Protein AF-A0A968PX57-F1 (afdb_monomer)

Nearest PDB structures (foldseek):
  5nik-assembly1_D  TM=8.936E-01  e=7.586E-02  Escherichia coli K-12
  5c22-assembly3_C  TM=9.297E-01  e=3.252E-01  Escherichia coli
  5c22-assembly4_D  TM=9.646E-01  e=3.931E-01  Escherichia coli
  5c21-assembly1_A  TM=9.207E-01  e=3.931E-01  Escherichia coli
  4tko-assembly1_B  TM=6.824E-01  e=3.690E-01  Aquifex aeolicus VF5

pLDDT: mean 71.74, std 16.45, range [36.91, 89.38]

Radius of gyration: 26.77 Å; Cα contacts (8 Å, |Δi|>4): 62; chains: 1; bounding box: 92×20×54 Å

Solvent-accessible surface area (backbone atoms only — not comparable to full-atom values): 6454 Å² total; per-residue (Å²): 135,86,82,88,78,80,83,72,79,80,91,79,76,81,73,72,85,66,73,40,52,37,76,69,49,42,52,54,46,52,53,50,48,51,51,41,51,54,50,50,52,53,48,52,54,51,46,55,54,46,52,54,44,45,50,50,35,48,51,41,41,56,35,31,77,71,64,75,44,60,65,66,59,37,52,52,42,47,49,50,41,53,50,53,50,51,53,50,52,51,52,50,50,52,42,52,49,52,52,50,53,47,55,49,56,74,65,34,64,94,26,45,103

Sequence (113 aa):
MVPLATIGFGGDIKPSAAKSLSSTCQKHADQLTSIVYQTDVEIEASKSQLQLAEERANQLKELSDSGAISSRELDAAQAEVKKAKKDLATAIARSKQAKKQLTTLQNMSACTV

Mean predicted aligned error: 14.23 Å

Foldseek 3Di:
DDDDDDPPPDPPDPPPDPQQFDPVLVVVLVVLVVVLVVLVVVLVVLVVVLVVLVVVLVVVVVCVVVVNDPVVVSVVSVVVSVVSVVVSVVSVVVSVVSVVVSVVSSPDVVRGD

Secondary structure (DSSP, 8-state):
--------------------B-HHHHHHHHHHHHHHHHHHHHHHHHHHHHHHHHHHHHHHHHHHHTTSS-HHHHHHHHHHHHHHHHHHHHHHHHHHHHHHHHHHHHH-TTTB-

Structure (mmCIF, N/CA/C/O backbone):
data_AF-A0A968PX57-F1
#
_entry.id   AF-A0A968PX57-F1
#
loop_
_atom_site.group_PDB
_atom_site.id
_atom_site.type_symbol
_atom_site.label_atom_id
_atom_site.label_alt_id
_atom_site.label_comp_id
_atom_site.label_asym_id
_atom_site.label_entity_id
_atom_site.label_seq_id
_atom_site.pdbx_PDB_ins_code
_atom_site.Cartn_x
_atom_site.Cartn_y
_atom_site.Cartn_z
_atom_site.occupancy
_atom_site.B_iso_or_equiv
_atom_site.auth_seq_id
_atom_site.auth_comp_id
_atom_site.auth_asym_id
_atom_site.auth_atom_id
_atom_site.pdbx_PDB_model_num
ATOM 1 N N . MET A 1 1 ? 72.035 -6.892 -22.808 1.00 38.88 1 MET A N 1
ATOM 2 C CA . MET A 1 1 ? 71.235 -6.666 -24.031 1.00 38.88 1 MET A CA 1
ATOM 3 C C . MET A 1 1 ? 69.798 -7.028 -23.702 1.00 38.88 1 MET A C 1
ATOM 5 O O . MET A 1 1 ? 69.561 -8.130 -23.234 1.00 38.88 1 MET A O 1
ATOM 9 N N . VAL A 1 2 ? 68.892 -6.059 -23.813 1.00 41.53 2 VAL A N 1
ATOM 10 C CA . VAL A 1 2 ? 67.463 -6.165 -23.472 1.00 41.53 2 VAL A CA 1
ATOM 11 C C . VAL A 1 2 ? 66.707 -6.767 -24.665 1.00 41.53 2 VAL A C 1
ATOM 13 O O . VAL A 1 2 ? 67.072 -6.469 -25.803 1.00 41.53 2 VAL A O 1
ATOM 16 N N . PRO A 1 3 ? 65.620 -7.517 -24.428 1.00 40.12 3 PRO A N 1
ATOM 17 C CA . PRO A 1 3 ? 64.400 -7.139 -25.123 1.00 40.12 3 PRO A CA 1
ATOM 18 C C . PRO A 1 3 ? 63.256 -6.873 -24.143 1.00 40.12 3 PRO A C 1
ATOM 20 O O . PRO A 1 3 ? 63.020 -7.586 -23.170 1.00 40.12 3 PRO A O 1
ATOM 23 N N . LEU A 1 4 ? 62.600 -5.757 -24.429 1.00 43.69 4 LEU A N 1
ATOM 24 C CA . LEU A 1 4 ? 61.517 -5.125 -23.710 1.00 43.69 4 LEU A CA 1
ATOM 25 C C . LEU A 1 4 ? 60.227 -5.822 -24.163 1.00 43.69 4 LEU A C 1
ATOM 27 O O . LEU A 1 4 ? 59.772 -5.601 -25.283 1.00 43.69 4 LEU A O 1
ATOM 31 N N . ALA A 1 5 ? 59.672 -6.704 -23.335 1.00 44.38 5 ALA A N 1
ATOM 32 C CA . ALA A 1 5 ? 58.349 -7.271 -23.569 1.00 44.38 5 ALA A CA 1
ATOM 33 C C . ALA A 1 5 ? 57.307 -6.356 -22.917 1.00 44.38 5 ALA A C 1
ATOM 35 O O . ALA A 1 5 ? 57.193 -6.273 -21.695 1.00 44.38 5 ALA A O 1
ATOM 36 N N . THR A 1 6 ? 56.585 -5.633 -23.766 1.00 45.59 6 THR A N 1
ATOM 37 C CA . THR A 1 6 ? 55.392 -4.851 -23.455 1.00 45.59 6 THR A CA 1
ATOM 38 C C . THR A 1 6 ? 54.413 -5.679 -22.622 1.00 45.59 6 THR A C 1
ATOM 40 O O . THR A 1 6 ? 53.858 -6.665 -23.103 1.00 45.59 6 THR A O 1
ATOM 43 N N . ILE A 1 7 ? 54.179 -5.263 -21.377 1.00 49.47 7 ILE A N 1
ATOM 44 C CA . ILE A 1 7 ? 53.087 -5.765 -20.540 1.00 49.47 7 ILE A CA 1
ATOM 45 C C . ILE A 1 7 ? 51.793 -5.181 -21.116 1.00 49.47 7 ILE A C 1
ATOM 47 O O . ILE A 1 7 ? 51.352 -4.096 -20.742 1.00 49.47 7 ILE A O 1
ATOM 51 N N . GLY A 1 8 ? 51.215 -5.881 -22.092 1.00 36.91 8 GLY A N 1
ATOM 52 C CA . GLY A 1 8 ? 49.808 -5.731 -22.435 1.00 36.91 8 GLY A CA 1
ATOM 53 C C . GLY A 1 8 ? 48.994 -6.309 -21.286 1.00 36.91 8 GLY A C 1
ATOM 54 O O . GLY A 1 8 ? 49.047 -7.511 -21.038 1.00 36.91 8 GLY A O 1
ATOM 55 N N . PHE A 1 9 ? 48.311 -5.441 -20.539 1.00 44.91 9 PHE A N 1
ATOM 56 C CA . PHE A 1 9 ? 47.412 -5.840 -19.462 1.00 44.91 9 PHE A CA 1
ATOM 57 C C . PHE A 1 9 ? 46.415 -6.890 -19.962 1.00 44.91 9 PHE A C 1
ATOM 59 O O . PHE A 1 9 ? 45.799 -6.732 -21.016 1.00 44.91 9 PHE A O 1
ATOM 66 N N . GLY A 1 10 ? 46.322 -7.971 -19.187 1.00 37.94 10 GLY A N 1
ATOM 67 C CA . GLY A 1 10 ? 45.645 -9.211 -19.522 1.00 37.94 10 GLY A CA 1
ATOM 68 C C . GLY A 1 10 ? 44.190 -9.014 -19.923 1.00 37.94 10 GLY A C 1
ATOM 69 O O . GLY A 1 10 ? 43.363 -8.537 -19.146 1.00 37.94 10 GLY A O 1
ATOM 70 N N . GLY A 1 11 ? 43.888 -9.441 -21.144 1.00 39.91 11 GLY A N 1
ATOM 71 C CA . GLY A 1 11 ? 42.535 -9.677 -21.609 1.00 39.91 11 GLY A CA 1
ATOM 72 C C . GLY A 1 11 ? 42.051 -11.042 -21.142 1.00 39.91 11 GLY A C 1
ATOM 73 O O . GLY A 1 11 ? 41.986 -11.950 -21.948 1.00 39.91 11 GLY A O 1
ATOM 74 N N . ASP A 1 12 ? 41.701 -11.173 -19.864 1.00 47.91 12 ASP A N 1
ATOM 75 C CA . ASP A 1 12 ? 40.966 -12.329 -19.333 1.00 47.91 12 ASP A CA 1
ATOM 76 C C . ASP A 1 12 ? 40.080 -11.886 -18.162 1.00 47.91 12 ASP A C 1
ATOM 78 O O . ASP A 1 12 ? 40.232 -12.297 -17.015 1.00 47.91 12 ASP A O 1
ATOM 82 N N . ILE A 1 13 ? 39.108 -11.024 -18.454 1.00 44.31 13 ILE A N 1
ATOM 83 C CA . ILE A 1 13 ? 37.881 -10.982 -17.662 1.00 44.31 13 ILE A CA 1
ATOM 84 C C . ILE A 1 13 ? 36.768 -11.254 -18.649 1.00 44.31 13 ILE A C 1
ATOM 86 O O . ILE A 1 13 ? 36.250 -10.347 -19.287 1.00 44.31 13 ILE A O 1
ATOM 90 N N . LYS A 1 14 ? 36.447 -12.537 -18.806 1.00 40.59 14 LYS A N 1
ATOM 91 C CA . LYS A 1 14 ? 35.196 -13.001 -19.394 1.00 40.59 14 LYS A CA 1
ATOM 92 C C . LYS A 1 14 ? 34.066 -12.246 -18.682 1.00 40.59 14 LYS A C 1
ATOM 94 O O . LYS A 1 14 ? 33.812 -12.551 -17.514 1.00 40.59 14 LYS A O 1
ATOM 99 N N . PRO A 1 15 ? 33.393 -11.268 -19.316 1.00 40.84 15 PRO A N 1
ATOM 100 C CA . PRO A 1 15 ? 32.174 -10.761 -18.738 1.00 40.84 15 PRO A CA 1
ATOM 101 C C . PRO A 1 15 ? 31.167 -11.891 -18.927 1.00 40.84 15 PRO A C 1
ATOM 103 O O . PRO A 1 15 ? 30.723 -12.179 -20.040 1.00 40.84 15 PRO A O 1
ATOM 106 N N . SER A 1 16 ? 30.864 -12.599 -17.838 1.00 41.91 16 SER A N 1
ATOM 107 C CA . SER A 1 16 ? 29.598 -13.316 -17.708 1.00 41.91 16 SER A CA 1
ATOM 108 C C . SER A 1 16 ? 28.527 -12.428 -18.319 1.00 41.91 16 SER A C 1
ATOM 110 O O . SER A 1 16 ? 28.452 -11.264 -17.940 1.00 41.91 16 SER A O 1
ATOM 112 N N . ALA A 1 17 ? 27.805 -12.961 -19.302 1.00 41.25 17 ALA A N 1
ATOM 113 C CA . ALA A 1 17 ? 26.878 -12.266 -20.183 1.00 41.25 17 ALA A CA 1
ATOM 114 C C . ALA A 1 17 ? 25.827 -11.430 -19.426 1.00 41.25 17 ALA A C 1
ATOM 116 O O . ALA A 1 17 ? 24.657 -11.792 -19.330 1.00 41.25 17 ALA A O 1
ATOM 117 N N . ALA A 1 18 ? 26.236 -10.282 -18.900 1.00 45.81 18 ALA A N 1
ATOM 118 C CA . ALA A 1 18 ? 25.375 -9.150 -18.692 1.00 45.81 18 ALA A CA 1
ATOM 119 C C . ALA A 1 18 ? 25.173 -8.600 -20.096 1.00 45.81 18 ALA A C 1
ATOM 121 O O . ALA A 1 18 ? 26.122 -8.117 -20.708 1.00 45.81 18 ALA A O 1
ATOM 122 N N . LYS A 1 19 ? 23.964 -8.784 -20.637 1.00 45.84 19 LYS A N 1
ATOM 123 C CA . LYS A 1 19 ? 23.505 -8.114 -21.855 1.00 45.84 19 LYS A CA 1
ATOM 124 C C . LYS A 1 19 ? 23.975 -6.659 -21.778 1.00 45.84 19 LYS A C 1
ATOM 126 O O . LYS A 1 19 ? 23.449 -5.913 -20.954 1.00 45.84 19 LYS A O 1
ATOM 131 N N . SER A 1 20 ? 25.007 -6.298 -22.544 1.00 46.44 20 SER A N 1
ATOM 132 C CA . SER A 1 20 ? 25.554 -4.945 -22.541 1.00 46.44 20 SER A CA 1
ATOM 133 C C . SER A 1 20 ? 24.432 -4.036 -22.995 1.00 46.44 20 SER A C 1
ATOM 135 O O . SER A 1 20 ? 23.981 -4.150 -24.129 1.00 46.44 20 SER A O 1
ATOM 137 N N . LEU A 1 21 ? 23.907 -3.203 -22.100 1.00 53.47 21 LEU A N 1
ATOM 138 C CA . LEU A 1 21 ? 22.907 -2.221 -22.481 1.00 53.47 21 LEU A CA 1
ATOM 139 C C . LEU A 1 21 ? 23.627 -1.056 -23.170 1.00 53.47 21 LEU A C 1
ATOM 141 O O . LEU A 1 21 ? 24.664 -0.604 -22.681 1.00 53.47 21 LEU A O 1
ATOM 145 N N . SER A 1 22 ? 23.114 -0.547 -24.294 1.00 58.66 22 SER A N 1
ATOM 146 C CA . SER A 1 22 ? 23.666 0.674 -24.903 1.00 58.66 22 SER A CA 1
ATOM 147 C C . SER A 1 22 ? 23.683 1.810 -23.863 1.00 58.66 22 SER A C 1
ATOM 149 O O . SER A 1 22 ? 22.795 1.884 -23.011 1.00 58.66 22 SER A O 1
ATOM 151 N N . SER A 1 23 ? 24.682 2.703 -23.889 1.00 62.62 23 SER A N 1
ATOM 152 C CA . SER A 1 23 ? 24.876 3.727 -22.836 1.00 62.62 23 SER A CA 1
ATOM 153 C C . SER A 1 23 ? 23.642 4.615 -22.602 1.00 62.62 23 SER A C 1
ATOM 155 O O . SER A 1 23 ? 23.408 5.102 -21.493 1.00 62.62 23 SER A O 1
ATOM 157 N N . THR A 1 24 ? 22.815 4.788 -23.634 1.00 62.81 24 THR A N 1
ATOM 158 C CA . THR A 1 24 ? 21.530 5.490 -23.588 1.00 62.81 24 THR A CA 1
ATOM 159 C C . THR A 1 24 ? 20.447 4.655 -22.897 1.00 62.81 24 THR A C 1
ATOM 161 O O . THR A 1 24 ? 19.719 5.178 -22.055 1.00 62.81 24 THR A O 1
ATOM 164 N N . CYS A 1 25 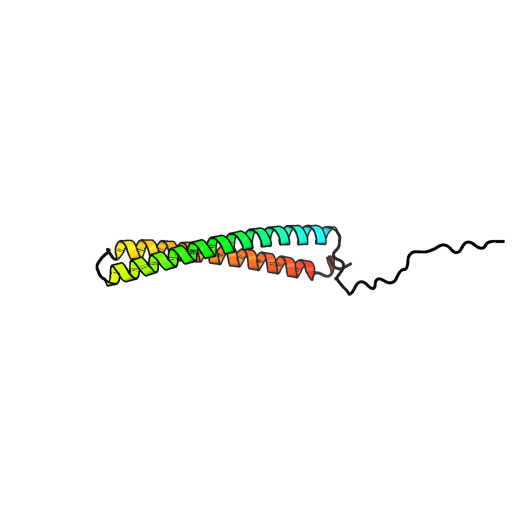? 20.372 3.349 -23.178 1.00 63.00 25 CYS A N 1
ATOM 165 C CA . CYS A 1 25 ? 19.453 2.432 -22.499 1.00 63.00 25 CYS A CA 1
ATOM 166 C C . CYS A 1 25 ? 19.823 2.216 -21.025 1.00 63.00 25 CYS A C 1
ATOM 168 O O . CYS A 1 25 ? 18.927 2.121 -20.189 1.00 63.00 25 CYS A O 1
ATOM 170 N N . GLN A 1 26 ? 21.118 2.209 -20.689 1.00 66.31 26 GLN A N 1
ATOM 171 C CA . GLN A 1 26 ? 21.601 2.141 -19.307 1.00 66.31 26 GLN A CA 1
ATOM 172 C C . GLN A 1 26 ? 21.109 3.350 -18.495 1.00 66.31 26 GLN A C 1
ATOM 174 O O . GLN A 1 26 ? 20.510 3.174 -17.440 1.00 66.31 26 GLN A O 1
ATOM 179 N N . LYS A 1 27 ? 21.252 4.576 -19.027 1.00 68.88 27 LYS A N 1
ATOM 180 C CA . LYS A 1 27 ? 20.745 5.796 -18.368 1.00 68.88 27 LYS A CA 1
ATOM 181 C C . LYS A 1 27 ? 19.234 5.759 -18.136 1.00 68.88 27 LYS A C 1
ATOM 183 O O . LYS A 1 27 ? 18.780 6.138 -17.060 1.00 68.88 27 LYS A O 1
ATOM 188 N N . HIS A 1 28 ? 18.456 5.289 -19.112 1.00 67.25 28 HIS A N 1
ATOM 189 C CA . HIS A 1 28 ? 17.005 5.156 -18.952 1.00 67.25 28 HIS A CA 1
ATOM 190 C C . HIS A 1 28 ? 16.614 4.059 -17.952 1.00 67.25 28 HIS A C 1
ATOM 192 O O . HIS A 1 28 ? 15.660 4.240 -17.195 1.00 67.25 28 HIS A O 1
ATOM 198 N N . ALA A 1 29 ? 17.356 2.949 -17.902 1.00 68.62 29 ALA A N 1
ATOM 199 C CA . ALA A 1 29 ? 17.144 1.888 -16.923 1.00 68.62 29 ALA A CA 1
ATOM 200 C C . ALA A 1 29 ? 17.471 2.351 -15.494 1.00 68.62 29 ALA A C 1
ATOM 202 O O . ALA A 1 29 ? 16.683 2.097 -14.584 1.00 68.62 29 ALA A O 1
ATOM 203 N N . ASP A 1 30 ? 18.573 3.077 -15.293 1.00 71.31 30 ASP A N 1
ATOM 204 C CA . ASP A 1 30 ? 18.939 3.673 -14.001 1.00 71.31 30 ASP A CA 1
ATOM 205 C C . ASP A 1 30 ? 17.913 4.723 -13.548 1.00 71.31 30 ASP A C 1
ATOM 207 O O . ASP A 1 30 ? 17.476 4.719 -12.395 1.00 71.31 30 ASP A O 1
ATOM 211 N N . GLN A 1 31 ? 17.441 5.571 -14.468 1.00 72.56 31 GLN A N 1
ATOM 212 C CA . GLN A 1 31 ? 16.421 6.579 -14.172 1.00 72.56 31 GLN A CA 1
ATOM 213 C C . GLN A 1 31 ? 15.095 5.936 -13.735 1.00 72.56 31 GLN A C 1
ATOM 215 O O . GLN A 1 31 ? 14.505 6.344 -12.734 1.00 72.56 31 GLN A O 1
ATOM 220 N N . LEU A 1 32 ? 14.645 4.891 -14.436 1.00 68.69 32 LEU A N 1
ATOM 221 C CA . LEU A 1 32 ? 13.449 4.134 -14.059 1.00 68.69 32 LEU A CA 1
ATOM 222 C C . LEU A 1 32 ? 13.647 3.355 -12.753 1.00 68.69 32 LEU A C 1
ATOM 224 O O . LEU A 1 32 ? 12.712 3.260 -11.962 1.00 68.69 32 LEU A O 1
ATOM 228 N N . THR A 1 33 ? 14.851 2.834 -12.497 1.00 74.81 33 THR A N 1
ATOM 229 C CA . THR A 1 33 ? 15.171 2.107 -11.257 1.00 74.81 33 THR A CA 1
ATOM 230 C C . THR A 1 33 ? 15.082 3.041 -10.060 1.00 74.81 33 THR A C 1
ATOM 232 O O . THR A 1 33 ? 14.478 2.685 -9.052 1.00 74.81 33 THR A O 1
ATOM 235 N N . SER A 1 34 ? 15.615 4.259 -10.186 1.00 75.69 34 SER A N 1
ATOM 236 C CA . SER A 1 34 ? 15.546 5.270 -9.132 1.00 75.69 34 SER A CA 1
ATOM 237 C C . SER A 1 34 ? 14.102 5.689 -8.831 1.00 75.69 34 SER A C 1
ATOM 239 O O . SER A 1 34 ? 13.708 5.715 -7.666 1.00 75.69 34 SER A O 1
ATOM 241 N N . ILE A 1 35 ? 13.278 5.907 -9.867 1.00 75.62 35 ILE A N 1
ATOM 242 C CA . ILE A 1 35 ? 11.842 6.210 -9.709 1.00 75.62 35 ILE A CA 1
ATOM 243 C C . ILE A 1 35 ? 11.130 5.066 -8.989 1.00 75.62 35 ILE A C 1
ATOM 245 O O . ILE A 1 35 ? 10.397 5.289 -8.029 1.00 75.62 35 ILE A O 1
ATOM 249 N N . VAL A 1 36 ? 11.363 3.830 -9.426 1.00 77.31 36 VAL A N 1
ATOM 250 C CA . VAL A 1 36 ? 10.771 2.640 -8.812 1.00 77.31 36 VAL A CA 1
ATOM 251 C C . VAL A 1 36 ? 11.180 2.514 -7.346 1.00 77.31 36 VAL A C 1
ATOM 253 O O . VAL A 1 36 ? 10.327 2.213 -6.519 1.00 77.31 36 VAL A O 1
ATOM 256 N N . TYR A 1 37 ? 12.447 2.766 -7.013 1.00 77.19 37 TYR A N 1
ATOM 257 C CA . TYR A 1 37 ? 12.943 2.674 -5.641 1.00 77.19 37 TYR A CA 1
ATOM 258 C C . TYR A 1 37 ? 12.314 3.739 -4.737 1.00 77.19 37 TYR A C 1
ATOM 260 O O . TYR A 1 37 ? 11.850 3.413 -3.649 1.00 77.19 37 TYR A O 1
ATOM 268 N N . GLN A 1 38 ? 12.229 4.991 -5.201 1.00 78.62 38 GLN A N 1
ATOM 269 C CA . GLN A 1 38 ? 11.537 6.058 -4.468 1.00 78.62 38 GLN A CA 1
ATOM 270 C C . GLN A 1 38 ? 10.061 5.713 -4.248 1.00 78.62 38 GLN A C 1
ATOM 272 O O . GLN A 1 38 ? 9.581 5.761 -3.118 1.00 78.62 38 GLN A O 1
ATOM 277 N N . THR A 1 39 ? 9.382 5.246 -5.301 1.00 77.94 39 THR A N 1
ATOM 278 C CA . THR A 1 39 ? 7.968 4.860 -5.215 1.00 77.94 39 THR A CA 1
ATOM 279 C C . THR A 1 39 ? 7.767 3.674 -4.261 1.00 77.94 39 THR A C 1
ATOM 281 O O . THR A 1 39 ? 6.791 3.648 -3.521 1.00 77.94 39 THR A O 1
ATOM 284 N N . ASP A 1 40 ? 8.672 2.686 -4.246 1.00 78.50 40 ASP A N 1
ATOM 285 C CA . ASP A 1 40 ? 8.611 1.544 -3.319 1.00 78.50 40 ASP A CA 1
ATOM 286 C C . ASP A 1 40 ? 8.798 1.982 -1.857 1.00 78.50 40 ASP A C 1
ATOM 288 O O . ASP A 1 40 ? 8.065 1.506 -0.992 1.00 78.50 40 ASP A O 1
ATOM 292 N N . VAL A 1 41 ? 9.713 2.918 -1.579 1.00 81.94 41 VAL A N 1
ATOM 293 C CA . VAL A 1 41 ? 9.905 3.481 -0.230 1.00 81.94 41 VAL A CA 1
ATOM 294 C C . VAL A 1 41 ? 8.663 4.256 0.224 1.00 81.94 41 VAL A C 1
ATOM 296 O O . VAL A 1 41 ? 8.211 4.090 1.357 1.00 81.94 41 VAL A O 1
ATOM 299 N N . GLU A 1 42 ? 8.055 5.051 -0.660 1.00 79.12 42 GLU A N 1
ATOM 300 C CA . GLU A 1 42 ? 6.795 5.749 -0.372 1.00 79.12 42 GLU A CA 1
ATOM 301 C C . GLU A 1 42 ? 5.627 4.775 -0.154 1.00 79.12 42 GLU A C 1
ATOM 303 O O . GLU A 1 42 ? 4.784 4.997 0.720 1.0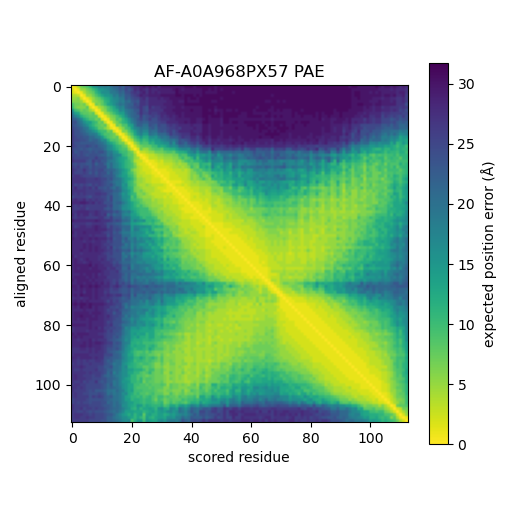0 79.12 42 GLU A O 1
ATOM 308 N N . ILE A 1 43 ? 5.586 3.667 -0.901 1.00 82.06 43 ILE A N 1
ATOM 309 C CA . ILE A 1 43 ? 4.610 2.585 -0.721 1.00 82.06 43 ILE A CA 1
ATOM 310 C C . ILE A 1 43 ? 4.807 1.891 0.630 1.00 82.06 43 ILE A C 1
ATOM 312 O O . ILE A 1 43 ? 3.820 1.605 1.302 1.00 82.06 43 ILE A O 1
ATOM 316 N N . GLU A 1 44 ? 6.042 1.597 1.037 1.00 82.38 44 GLU A N 1
ATOM 317 C CA . GLU A 1 44 ? 6.345 0.984 2.338 1.00 82.38 44 GLU A CA 1
ATOM 318 C C . GLU A 1 44 ? 5.957 1.897 3.504 1.00 82.38 44 GLU A C 1
ATOM 320 O O . GLU A 1 44 ? 5.296 1.457 4.452 1.00 82.38 44 GLU A O 1
ATOM 325 N N . ALA A 1 45 ? 6.281 3.187 3.405 1.00 81.75 45 ALA A N 1
ATOM 326 C CA . ALA A 1 45 ? 5.855 4.184 4.382 1.00 81.75 45 ALA A CA 1
ATOM 327 C C . ALA A 1 45 ? 4.321 4.273 4.448 1.00 81.75 45 ALA A C 1
ATOM 329 O O . ALA A 1 45 ? 3.730 4.216 5.530 1.00 81.75 45 ALA A O 1
ATOM 330 N N . SER A 1 46 ? 3.665 4.320 3.285 1.00 80.94 46 SER A N 1
ATOM 331 C CA . SER A 1 46 ? 2.205 4.354 3.178 1.00 80.94 46 SER A CA 1
ATOM 332 C C . SER A 1 46 ? 1.554 3.069 3.697 1.00 80.94 46 SER A C 1
ATOM 334 O O . SER A 1 46 ? 0.488 3.129 4.299 1.00 80.94 46 SER A O 1
ATOM 336 N N . LYS A 1 47 ? 2.192 1.903 3.532 1.00 83.31 47 LYS A N 1
ATOM 337 C CA . LYS A 1 47 ? 1.740 0.632 4.117 1.00 83.31 47 LYS A CA 1
ATOM 338 C C . LYS A 1 47 ? 1.759 0.679 5.634 1.00 83.31 47 LYS A C 1
ATOM 340 O O . LYS A 1 47 ? 0.770 0.294 6.245 1.00 83.31 47 LYS A O 1
ATOM 345 N N . SER A 1 48 ? 2.852 1.154 6.227 1.00 84.00 48 SER A N 1
ATOM 346 C CA . SER A 1 48 ? 2.966 1.262 7.686 1.00 84.00 48 SER A CA 1
ATOM 347 C C . SER A 1 48 ? 1.897 2.193 8.258 1.00 84.00 48 SER A C 1
ATOM 349 O O . SER A 1 48 ? 1.221 1.845 9.225 1.00 84.00 48 SER A O 1
ATOM 351 N N . GLN A 1 49 ? 1.670 3.346 7.620 1.00 82.81 49 GLN A N 1
ATOM 352 C CA . GLN A 1 49 ? 0.589 4.253 8.018 1.00 82.81 49 GLN A CA 1
ATOM 353 C C . GLN A 1 49 ? -0.787 3.603 7.889 1.00 82.81 49 GLN A C 1
ATOM 355 O O . GLN A 1 49 ? -1.651 3.779 8.747 1.00 82.81 49 GLN A O 1
ATOM 360 N N . LEU A 1 50 ? -0.980 2.817 6.836 1.00 86.50 50 LEU A N 1
ATOM 361 C CA . LEU A 1 50 ? -2.227 2.122 6.599 1.00 86.50 50 LEU A CA 1
ATOM 362 C C . LEU A 1 50 ? -2.473 0.996 7.605 1.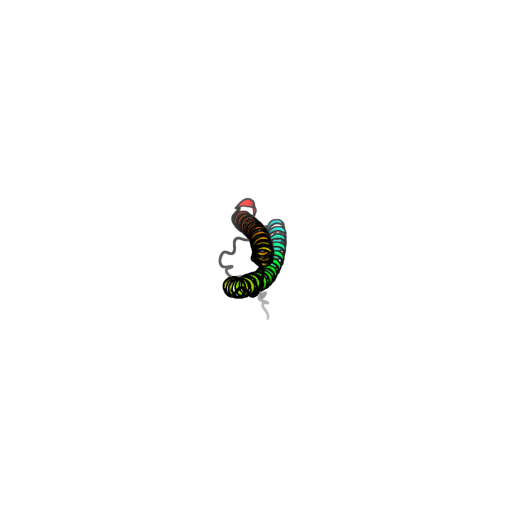00 86.50 50 LEU A C 1
ATOM 364 O O . LEU A 1 50 ? -3.603 0.840 8.052 1.00 86.50 50 LEU A O 1
ATOM 368 N N . GLN A 1 51 ? -1.434 0.264 8.012 1.00 86.69 51 GLN A N 1
ATOM 369 C CA . GLN A 1 51 ? -1.536 -0.731 9.080 1.00 86.69 51 GLN A CA 1
ATOM 370 C C . GLN A 1 51 ? -1.937 -0.085 10.406 1.00 86.69 51 GLN A C 1
ATOM 372 O O . GLN A 1 51 ? -2.832 -0.590 11.075 1.00 86.69 51 GLN A O 1
ATOM 377 N N . LEU A 1 52 ? -1.348 1.063 10.751 1.00 86.25 52 LEU A N 1
ATOM 378 C CA . LEU A 1 52 ? -1.749 1.819 11.942 1.00 86.25 52 LEU A CA 1
ATOM 379 C C . LEU A 1 52 ? -3.209 2.288 11.854 1.00 86.25 52 LEU A C 1
ATOM 381 O O . LEU A 1 52 ? -3.941 2.228 12.841 1.00 86.25 52 LEU A O 1
ATOM 385 N N . ALA A 1 53 ? -3.654 2.736 10.677 1.00 83.38 53 ALA A N 1
ATOM 386 C CA . ALA A 1 53 ? -5.041 3.134 10.456 1.00 83.38 53 ALA A CA 1
ATOM 387 C C . ALA A 1 53 ? -6.011 1.940 10.536 1.00 83.38 53 ALA A C 1
ATOM 389 O O . ALA A 1 53 ? -7.092 2.069 11.107 1.00 83.38 53 ALA A O 1
ATOM 390 N N . GLU A 1 54 ? -5.627 0.770 10.016 1.00 87.69 54 GLU A N 1
ATOM 391 C CA . GLU A 1 54 ? -6.385 -0.478 10.166 1.00 87.69 54 GLU A CA 1
ATOM 392 C C . GLU A 1 54 ? -6.498 -0.906 11.623 1.00 87.69 54 GLU A C 1
ATOM 394 O O . GLU A 1 54 ? -7.585 -1.263 12.071 1.00 87.69 54 GLU A O 1
ATOM 399 N N . GLU A 1 55 ? -5.397 -0.846 12.368 1.00 88.75 55 GLU A N 1
ATOM 400 C CA . GLU A 1 55 ? -5.372 -1.215 13.778 1.00 88.75 55 GLU A CA 1
ATOM 401 C C . GLU A 1 55 ? -6.271 -0.286 14.598 1.00 88.75 55 GLU A C 1
ATOM 403 O O . GLU A 1 55 ? -7.093 -0.759 15.380 1.00 88.75 55 GLU A O 1
ATOM 408 N N . ARG A 1 56 ? -6.224 1.028 14.337 1.00 84.94 56 ARG A N 1
ATOM 409 C CA . ARG A 1 56 ? -7.161 1.982 14.945 1.00 84.94 56 ARG A CA 1
ATOM 410 C C . ARG A 1 56 ? -8.608 1.718 14.556 1.00 84.94 56 ARG A C 1
ATOM 412 O O . ARG A 1 56 ? -9.476 1.771 15.418 1.00 84.94 56 ARG A O 1
ATOM 419 N N . ALA A 1 57 ? -8.889 1.418 13.290 1.00 86.62 57 ALA A N 1
ATOM 420 C CA . ALA A 1 57 ? -10.241 1.063 12.868 1.00 86.62 57 ALA A CA 1
ATOM 421 C C . ALA A 1 57 ? -10.728 -0.226 13.551 1.00 86.62 57 ALA A C 1
ATOM 423 O O . ALA A 1 57 ? -11.913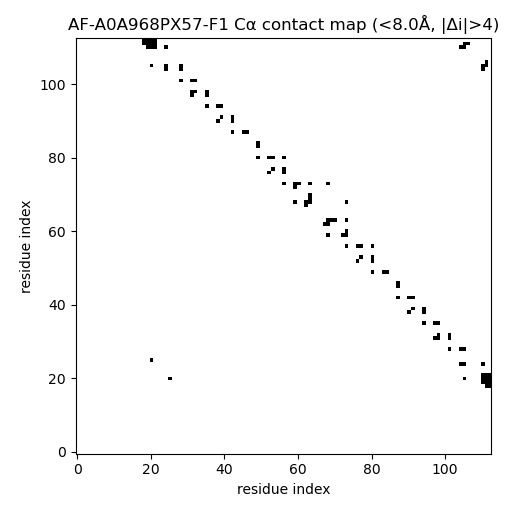 -0.345 13.857 1.00 86.62 57 ALA A O 1
ATOM 424 N N . ASN A 1 58 ? -9.825 -1.170 13.829 1.00 88.25 58 ASN A N 1
ATOM 425 C CA . ASN A 1 58 ? -10.141 -2.393 14.555 1.00 88.25 58 ASN A CA 1
ATOM 426 C C . ASN A 1 58 ? -10.386 -2.128 16.050 1.00 88.25 58 ASN A C 1
ATOM 428 O O . ASN A 1 58 ? -11.360 -2.626 16.597 1.00 88.25 58 ASN A O 1
ATOM 432 N N . GLN A 1 59 ? -9.591 -1.264 16.683 1.00 87.81 59 GLN A N 1
ATOM 433 C CA . GLN A 1 59 ? -9.830 -0.821 18.062 1.00 87.81 59 GLN A CA 1
ATOM 434 C C . GLN A 1 59 ? -11.162 -0.073 18.193 1.00 87.81 59 GLN A C 1
ATOM 436 O O . GLN A 1 59 ? -11.941 -0.336 19.104 1.00 87.81 59 GLN A O 1
ATOM 441 N N . LEU A 1 60 ? -11.467 0.826 17.250 1.00 86.81 60 LEU A N 1
ATOM 442 C CA . LEU A 1 60 ? -12.773 1.483 17.178 1.00 86.81 60 LEU A CA 1
ATOM 443 C C . LEU A 1 60 ? -13.890 0.451 16.986 1.00 86.81 60 LEU A C 1
ATOM 445 O O . LEU A 1 60 ? -14.969 0.610 17.547 1.00 86.81 60 LEU A O 1
ATOM 449 N N . LYS A 1 61 ? -13.640 -0.632 16.242 1.00 86.62 61 LYS A N 1
ATOM 450 C CA . LYS A 1 61 ? -14.608 -1.723 16.084 1.00 86.62 61 LYS A CA 1
ATOM 451 C C . LYS A 1 61 ? -14.903 -2.390 17.415 1.00 86.62 61 LYS A C 1
ATOM 453 O O . LYS A 1 61 ? -16.067 -2.478 17.777 1.00 86.62 61 LYS A O 1
ATOM 458 N N . GLU A 1 62 ? -13.874 -2.772 18.162 1.00 89.38 62 GLU A N 1
ATOM 459 C CA . GLU A 1 62 ? -14.031 -3.376 19.490 1.00 89.38 62 GLU A CA 1
ATOM 460 C C . GLU A 1 62 ? -14.749 -2.441 20.473 1.00 89.38 62 GLU A C 1
ATOM 462 O O . GLU A 1 62 ? -15.616 -2.876 21.234 1.00 89.38 62 GLU A O 1
ATOM 467 N N . LEU A 1 63 ? -14.449 -1.140 20.419 1.00 86.31 63 LEU A N 1
ATOM 468 C CA . LEU A 1 63 ? -15.149 -0.123 21.204 1.00 86.31 63 LEU A CA 1
ATOM 469 C C . LEU A 1 63 ? -16.615 0.030 20.776 1.00 86.31 63 LEU A C 1
ATOM 471 O O . LEU A 1 63 ? -17.479 0.213 21.631 1.00 86.31 63 LEU A O 1
ATOM 475 N N . SER A 1 64 ? -16.917 -0.057 19.478 1.00 87.94 64 SER A N 1
ATOM 476 C CA . SER A 1 64 ? -18.286 0.032 18.960 1.00 87.94 64 SER A CA 1
ATOM 477 C C . SER A 1 64 ? -19.101 -1.213 19.314 1.00 87.94 64 SER A C 1
ATOM 479 O O . SER A 1 64 ? -20.234 -1.072 19.767 1.00 87.94 64 SER A O 1
ATOM 481 N N . ASP A 1 65 ? -18.510 -2.407 19.194 1.00 85.00 65 ASP A N 1
ATOM 482 C CA . ASP A 1 65 ? -19.091 -3.684 19.636 1.00 85.00 65 ASP A CA 1
ATOM 483 C C . ASP A 1 65 ? -19.350 -3.689 21.154 1.00 85.00 65 ASP A C 1
ATOM 485 O O . ASP A 1 65 ? -20.354 -4.225 21.619 1.00 85.00 65 ASP A O 1
ATOM 489 N N . SER A 1 66 ? -18.495 -3.015 21.930 1.00 86.94 66 SER A N 1
ATOM 490 C CA . SER A 1 66 ? -18.683 -2.811 23.375 1.00 86.94 66 SER A CA 1
ATOM 491 C C . SER A 1 66 ? -19.676 -1.687 23.718 1.00 86.94 66 SER A C 1
ATOM 493 O O . SER A 1 66 ? -19.926 -1.427 24.894 1.00 86.94 66 SER A O 1
ATOM 495 N N . GLY A 1 67 ? -20.229 -0.990 22.718 1.00 83.06 67 GLY A N 1
ATOM 496 C CA . GLY A 1 67 ? -21.160 0.130 22.895 1.00 83.06 67 GLY A CA 1
ATOM 497 C C . GLY A 1 67 ? -20.526 1.433 23.398 1.00 83.06 67 GLY A C 1
ATOM 498 O O . GLY A 1 67 ? -21.247 2.367 23.741 1.00 83.06 67 GLY A O 1
ATOM 499 N N . ALA A 1 68 ? -19.194 1.515 23.447 1.00 82.94 68 ALA A N 1
ATOM 500 C CA . ALA A 1 68 ? -18.448 2.671 23.946 1.00 82.94 68 ALA A CA 1
ATOM 501 C C . ALA A 1 68 ? -18.368 3.830 22.937 1.00 82.94 68 ALA A C 1
ATOM 503 O O . ALA A 1 68 ? -18.146 4.971 23.340 1.00 82.94 68 ALA A O 1
ATOM 504 N N . ILE A 1 69 ? -18.552 3.554 21.641 1.00 82.06 69 ILE A N 1
ATOM 505 C CA . ILE A 1 69 ? -18.581 4.570 20.579 1.00 82.06 69 ILE A CA 1
ATOM 506 C C . ILE A 1 69 ? -19.715 4.324 19.581 1.00 82.06 69 ILE A C 1
ATOM 508 O O . ILE A 1 69 ? -20.225 3.210 19.438 1.00 82.06 69 ILE A O 1
ATOM 512 N N . SER A 1 70 ? -20.083 5.374 18.846 1.00 79.69 70 SER A N 1
ATOM 513 C CA . SER A 1 70 ? -21.106 5.285 17.807 1.00 79.69 70 SER A CA 1
ATOM 514 C C . SER A 1 70 ? -20.564 4.591 16.556 1.00 79.69 70 SER A C 1
ATOM 516 O O . SER A 1 70 ? -19.481 4.914 16.067 1.00 79.69 70 SER A O 1
ATOM 518 N N . SER A 1 71 ? -21.366 3.706 15.959 1.00 81.94 71 SER A N 1
ATOM 519 C CA . SER A 1 71 ? -21.061 3.032 14.687 1.00 81.94 71 SER A CA 1
ATOM 520 C C . SER A 1 71 ? -20.767 4.001 13.535 1.00 81.94 71 SER A C 1
ATOM 522 O O . SER A 1 71 ? -20.093 3.643 12.576 1.00 81.94 71 SER A O 1
ATOM 524 N N . ARG A 1 72 ? -21.192 5.264 13.645 1.00 84.00 72 ARG A N 1
ATOM 525 C CA . ARG A 1 72 ? -20.899 6.315 12.663 1.00 84.00 72 ARG A CA 1
ATOM 526 C C . ARG A 1 72 ? -19.418 6.709 12.621 1.00 84.00 72 ARG A C 1
ATOM 528 O O . ARG A 1 72 ? -18.901 6.999 11.546 1.00 84.00 72 ARG A O 1
ATOM 535 N N . GLU A 1 73 ? -18.743 6.718 13.771 1.00 81.31 73 GLU A N 1
ATOM 536 C CA . GLU A 1 73 ? -17.303 7.004 13.861 1.00 81.31 73 GLU A CA 1
ATOM 537 C C . GLU A 1 73 ? -16.480 5.828 13.330 1.00 81.31 73 GLU A C 1
ATOM 539 O O . GLU A 1 73 ? -15.487 6.023 12.628 1.00 81.31 73 GLU A O 1
ATOM 544 N N . LEU A 1 74 ? -16.956 4.605 13.584 1.00 85.56 74 LEU A N 1
ATOM 545 C CA . LEU A 1 74 ? -16.401 3.393 12.996 1.00 85.56 74 LEU A CA 1
ATOM 546 C C . LEU A 1 74 ? -16.482 3.415 11.465 1.00 85.56 74 LEU A C 1
ATOM 548 O O . LEU A 1 74 ? -15.481 3.164 10.796 1.00 85.56 74 LEU A O 1
ATOM 552 N N . ASP A 1 75 ? -17.660 3.713 10.911 1.00 86.69 75 ASP A N 1
ATOM 553 C CA . ASP A 1 75 ? -17.882 3.762 9.463 1.00 86.69 75 ASP A CA 1
ATOM 554 C C . ASP A 1 75 ? -16.979 4.804 8.791 1.00 86.69 75 ASP A C 1
ATOM 556 O O . ASP A 1 75 ? -16.391 4.533 7.743 1.00 86.69 75 ASP A O 1
ATOM 560 N N . ALA A 1 76 ? -16.803 5.972 9.418 1.00 87.06 76 ALA A N 1
ATOM 561 C CA . ALA A 1 76 ? -15.891 7.003 8.929 1.00 87.06 76 ALA A CA 1
ATOM 562 C C . ALA A 1 76 ? -14.435 6.506 8.903 1.00 87.06 76 ALA A C 1
ATOM 564 O O . ALA A 1 76 ? -13.788 6.567 7.855 1.00 87.06 76 ALA A O 1
ATOM 565 N N . ALA A 1 77 ? -13.944 5.931 10.006 1.00 85.62 77 ALA A N 1
ATOM 566 C CA . ALA A 1 77 ? -12.585 5.391 10.082 1.00 85.62 77 ALA A CA 1
ATOM 567 C C . ALA A 1 77 ? -12.359 4.241 9.080 1.00 85.62 77 ALA A C 1
ATOM 569 O O . ALA A 1 77 ? -11.334 4.186 8.396 1.00 85.62 77 ALA A O 1
ATOM 570 N N . GLN A 1 78 ? -13.334 3.341 8.923 1.00 86.19 78 GLN A N 1
ATOM 571 C CA . GLN A 1 78 ? -13.267 2.258 7.939 1.00 86.19 78 GLN A CA 1
ATOM 572 C C . GLN A 1 78 ? -13.299 2.769 6.495 1.00 86.19 78 GLN A C 1
ATOM 574 O O . GLN A 1 78 ? -12.622 2.203 5.628 1.00 86.19 78 GLN A O 1
ATOM 579 N N . ALA A 1 79 ? -14.063 3.826 6.214 1.00 87.94 79 ALA A N 1
ATOM 580 C CA . ALA A 1 79 ? -14.098 4.458 4.902 1.00 87.94 79 ALA A CA 1
ATOM 581 C C . ALA A 1 79 ? -12.744 5.093 4.548 1.00 87.94 79 ALA A C 1
ATOM 583 O O . ALA A 1 79 ? -12.262 4.907 3.426 1.00 87.94 79 ALA A O 1
ATOM 584 N N . GLU A 1 80 ? -12.096 5.769 5.501 1.00 86.25 80 GLU A N 1
ATOM 585 C CA . GLU A 1 80 ? -10.755 6.334 5.315 1.00 86.25 80 GLU A CA 1
ATOM 586 C C . GLU A 1 80 ? -9.707 5.248 5.065 1.00 86.25 80 GLU A C 1
ATOM 588 O O . GLU A 1 80 ? -8.956 5.333 4.091 1.00 86.25 80 GLU A O 1
ATOM 593 N N . VAL A 1 81 ? -9.726 4.167 5.851 1.00 86.56 81 VAL A N 1
ATOM 594 C CA . VAL A 1 81 ? -8.854 3.001 5.63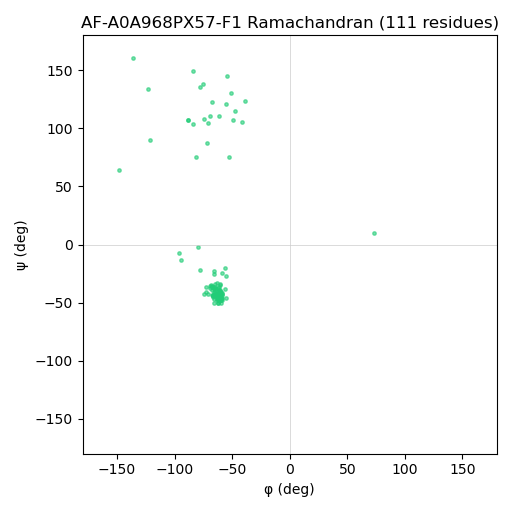8 1.00 86.56 81 VAL A CA 1
ATOM 595 C C . VAL A 1 81 ? -9.074 2.391 4.253 1.00 86.56 81 VAL A C 1
ATOM 597 O O . VAL A 1 81 ? -8.114 2.112 3.533 1.00 86.56 81 VAL A O 1
ATOM 600 N N . LYS A 1 82 ? -10.330 2.198 3.829 1.00 87.12 82 LYS A N 1
ATOM 601 C CA . LYS A 1 82 ? -10.645 1.676 2.487 1.00 87.12 82 LYS A CA 1
ATOM 602 C C . LYS A 1 82 ? -10.118 2.581 1.378 1.00 87.12 82 LYS A C 1
ATOM 604 O O . LYS A 1 82 ? -9.623 2.070 0.370 1.00 87.12 82 LYS A O 1
ATOM 609 N N . LYS A 1 83 ? -10.234 3.901 1.541 1.00 87.19 83 LYS A N 1
ATOM 610 C CA . LYS A 1 83 ? -9.736 4.877 0.569 1.00 87.19 83 LYS A CA 1
ATOM 611 C C . LYS A 1 83 ? -8.211 4.824 0.489 1.00 87.19 83 LYS A C 1
ATOM 613 O O . LYS A 1 83 ? -7.683 4.584 -0.593 1.00 87.19 83 LYS A O 1
ATOM 618 N N . ALA A 1 84 ? -7.533 4.887 1.634 1.00 81.44 84 ALA A N 1
ATOM 619 C CA . ALA A 1 84 ? -6.083 4.752 1.721 1.00 81.44 84 ALA A CA 1
ATOM 620 C C . ALA A 1 84 ? -5.592 3.427 1.105 1.00 81.44 84 ALA A C 1
ATOM 622 O O . ALA A 1 84 ? -4.590 3.410 0.393 1.00 81.44 84 ALA A O 1
ATOM 623 N N . LYS A 1 85 ? -6.335 2.320 1.283 1.00 84.69 85 LYS A N 1
ATOM 624 C CA . LYS A 1 85 ? -5.989 1.014 0.686 1.00 84.69 85 LYS A CA 1
ATOM 625 C C . LYS A 1 85 ? -6.061 1.050 -0.828 1.00 84.69 85 LYS A C 1
ATOM 627 O O . LYS A 1 85 ? -5.213 0.463 -1.497 1.00 84.69 85 LYS A O 1
ATOM 632 N N . LYS A 1 86 ? -7.077 1.718 -1.374 1.00 86.81 86 LYS A N 1
ATOM 633 C CA . LYS A 1 86 ? -7.238 1.893 -2.819 1.00 86.81 86 LYS A CA 1
ATOM 634 C C . LYS A 1 86 ? -6.137 2.765 -3.413 1.00 86.81 86 LYS A C 1
ATOM 636 O O . LYS A 1 86 ? -5.596 2.401 -4.458 1.00 86.81 86 LYS A O 1
ATOM 641 N N . ASP A 1 87 ? -5.793 3.869 -2.757 1.00 83.12 87 ASP A N 1
ATOM 642 C CA . ASP A 1 87 ? -4.697 4.743 -3.185 1.00 83.12 87 ASP A CA 1
ATOM 643 C C . ASP A 1 87 ? -3.353 3.999 -3.152 1.00 83.12 87 ASP A C 1
ATOM 645 O O . ASP A 1 87 ? -2.643 3.959 -4.160 1.00 83.12 87 ASP A O 1
ATOM 649 N N . LEU A 1 88 ? -3.066 3.279 -2.062 1.00 82.50 88 LEU A N 1
ATOM 650 C CA . LEU A 1 88 ? -1.882 2.426 -1.942 1.00 82.50 88 LEU A CA 1
ATOM 651 C C . LEU A 1 88 ? -1.839 1.343 -3.032 1.00 82.50 88 LEU A C 1
ATOM 653 O O . LEU A 1 88 ? -0.817 1.158 -3.692 1.00 82.50 88 LEU A O 1
ATOM 657 N N . ALA A 1 89 ? -2.945 0.630 -3.257 1.00 83.56 89 ALA A N 1
ATOM 658 C CA . ALA A 1 89 ? -3.021 -0.405 -4.286 1.00 83.56 89 ALA A CA 1
ATOM 659 C C . ALA A 1 89 ? -2.781 0.170 -5.691 1.00 83.56 89 ALA A C 1
ATOM 661 O O . ALA A 1 89 ? -2.121 -0.463 -6.518 1.00 83.56 89 ALA A O 1
ATOM 662 N N . THR A 1 90 ? -3.263 1.387 -5.948 1.00 85.19 90 THR A N 1
ATOM 663 C CA . THR A 1 90 ? -3.034 2.105 -7.207 1.00 85.19 90 THR A CA 1
ATOM 664 C C . THR A 1 90 ? -1.562 2.490 -7.366 1.00 85.19 90 THR A C 1
ATOM 666 O O . THR A 1 90 ? -0.991 2.279 -8.439 1.00 85.19 90 THR A O 1
ATOM 669 N N . ALA A 1 91 ? -0.915 2.984 -6.307 1.00 78.88 91 ALA A N 1
ATOM 670 C CA . ALA A 1 91 ? 0.517 3.284 -6.301 1.00 78.88 91 ALA A CA 1
ATOM 671 C C . ALA A 1 91 ? 1.368 2.023 -6.543 1.00 78.88 91 ALA A C 1
ATOM 673 O O . ALA A 1 91 ? 2.252 2.023 -7.401 1.00 78.88 91 ALA A O 1
ATOM 674 N N . ILE A 1 92 ? 1.035 0.910 -5.879 1.00 82.38 92 ILE A N 1
ATOM 675 C CA . ILE A 1 92 ? 1.679 -0.396 -6.090 1.00 82.38 92 ILE A CA 1
ATOM 676 C C . ILE A 1 92 ? 1.518 -0.860 -7.538 1.00 82.38 92 ILE A C 1
ATOM 678 O O . ILE A 1 92 ? 2.482 -1.320 -8.152 1.00 82.38 92 ILE A O 1
ATOM 682 N N . ALA A 1 93 ? 0.317 -0.738 -8.109 1.00 83.81 93 ALA A N 1
ATOM 683 C CA . ALA A 1 93 ? 0.070 -1.114 -9.496 1.00 83.81 93 ALA A CA 1
ATOM 684 C C . ALA A 1 93 ? 0.918 -0.280 -10.472 1.00 83.81 93 ALA A C 1
ATOM 686 O O . ALA A 1 93 ? 1.513 -0.848 -11.391 1.00 83.81 93 ALA A O 1
ATOM 687 N N . ARG A 1 94 ? 1.046 1.034 -10.234 1.00 81.06 94 ARG A N 1
ATOM 688 C CA . ARG A 1 94 ? 1.917 1.927 -11.016 1.00 81.06 94 ARG A CA 1
ATOM 689 C C . ARG A 1 94 ? 3.394 1.545 -10.895 1.00 81.06 94 ARG A C 1
ATOM 691 O O . ARG A 1 94 ? 4.044 1.392 -11.926 1.00 81.06 94 ARG A O 1
ATOM 698 N N . SER A 1 95 ? 3.902 1.299 -9.682 1.00 79.56 95 SER A N 1
ATOM 699 C CA . SER A 1 95 ? 5.284 0.821 -9.475 1.00 79.56 95 SER A CA 1
ATOM 700 C C . SER A 1 95 ? 5.525 -0.512 -10.197 1.00 79.56 95 SER A C 1
ATOM 702 O O . SER A 1 95 ? 6.511 -0.677 -10.915 1.00 79.56 95 SER A O 1
ATOM 704 N N . LYS A 1 96 ? 4.579 -1.457 -10.114 1.00 81.94 96 LYS A N 1
ATOM 705 C CA . LYS A 1 96 ? 4.676 -2.757 -10.796 1.00 81.94 96 LYS A CA 1
ATOM 706 C C . LYS A 1 96 ? 4.665 -2.623 -12.321 1.00 81.94 96 LYS A C 1
ATOM 708 O O . LYS A 1 96 ? 5.374 -3.363 -13.004 1.00 81.94 96 LYS A O 1
ATOM 713 N N . GLN A 1 97 ? 3.876 -1.696 -12.859 1.00 81.81 97 GLN A N 1
ATOM 714 C CA . GLN A 1 97 ? 3.865 -1.388 -14.287 1.00 81.81 97 GLN A CA 1
ATOM 715 C C . GLN A 1 97 ? 5.191 -0.754 -14.730 1.00 81.81 97 GLN A C 1
ATOM 717 O O . GLN A 1 97 ? 5.751 -1.199 -15.730 1.00 81.81 97 GLN A O 1
ATOM 722 N N . ALA A 1 98 ? 5.732 0.196 -13.962 1.00 77.94 98 ALA A N 1
ATOM 723 C CA . ALA A 1 98 ? 7.040 0.798 -14.223 1.00 77.94 98 ALA A CA 1
ATOM 724 C C . ALA A 1 98 ? 8.167 -0.251 -14.176 1.00 77.94 98 ALA A C 1
ATOM 726 O O . ALA A 1 98 ? 8.966 -0.333 -15.106 1.00 77.94 98 ALA A O 1
ATOM 727 N N . LYS A 1 99 ? 8.168 -1.139 -13.169 1.00 77.62 99 LYS A N 1
ATOM 728 C CA . LYS A 1 99 ? 9.071 -2.303 -13.082 1.00 77.62 99 LYS A CA 1
ATOM 729 C C . LYS A 1 99 ? 8.967 -3.197 -14.320 1.00 77.62 99 LYS A C 1
ATOM 731 O O . LYS A 1 99 ? 9.989 -3.560 -14.892 1.00 77.62 99 LYS A O 1
ATOM 736 N N . LYS A 1 100 ? 7.749 -3.519 -14.778 1.00 80.75 100 LYS A N 1
ATOM 737 C CA . LYS A 1 100 ? 7.547 -4.300 -16.013 1.00 80.75 100 LYS A CA 1
ATOM 738 C C . LYS A 1 100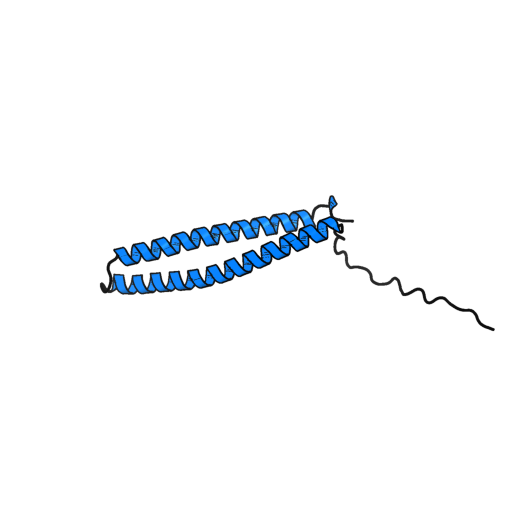 ? 8.144 -3.606 -17.235 1.00 80.75 100 LYS A C 1
ATOM 740 O O . LYS A 1 100 ? 8.841 -4.260 -18.001 1.00 80.75 100 LYS A O 1
ATOM 745 N N . GLN A 1 101 ? 7.896 -2.307 -17.407 1.00 75.06 101 GLN A N 1
ATOM 74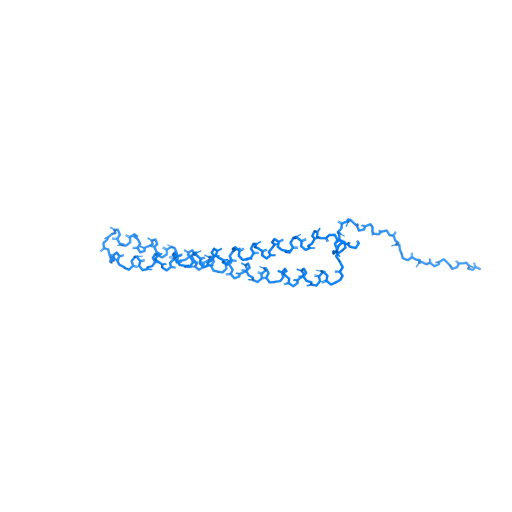6 C CA . GLN A 1 101 ? 8.467 -1.534 -18.515 1.00 75.06 101 GLN A CA 1
ATOM 747 C C . GLN A 1 101 ? 9.998 -1.533 -18.471 1.00 75.06 101 GLN A C 1
ATOM 749 O O . GLN A 1 101 ? 10.636 -1.707 -19.505 1.00 75.06 101 GLN A O 1
ATOM 754 N N . LEU A 1 102 ? 10.580 -1.427 -17.275 1.00 72.00 102 LEU A N 1
ATOM 755 C CA . LEU A 1 102 ? 12.020 -1.510 -17.046 1.00 72.00 102 LEU A CA 1
ATOM 756 C C . LEU A 1 102 ? 12.576 -2.881 -17.468 1.00 72.00 102 LEU A C 1
ATOM 758 O O . LEU A 1 102 ? 13.516 -2.949 -18.255 1.00 72.00 102 LEU A O 1
ATOM 762 N N . THR A 1 103 ? 11.945 -3.978 -17.038 1.00 72.19 103 THR A N 1
ATOM 763 C CA . THR A 1 103 ? 12.331 -5.341 -17.444 1.00 72.19 103 THR A CA 1
ATOM 764 C C . THR A 1 103 ? 12.189 -5.565 -18.951 1.00 72.19 103 THR A C 1
ATOM 766 O O . THR A 1 103 ? 13.014 -6.258 -19.550 1.00 72.19 103 THR A O 1
ATOM 769 N N . THR A 1 104 ? 11.158 -4.992 -19.579 1.00 76.50 104 THR A N 1
ATOM 770 C CA . THR A 1 104 ? 10.975 -5.050 -21.033 1.00 76.50 104 THR A CA 1
ATOM 771 C C . THR A 1 104 ? 12.079 -4.283 -21.756 1.00 76.50 104 THR A C 1
ATOM 773 O O . THR A 1 104 ? 12.684 -4.850 -22.659 1.00 76.50 104 THR A O 1
ATOM 776 N N . LEU A 1 105 ? 12.410 -3.058 -21.331 1.00 68.62 105 LEU A N 1
ATOM 777 C CA . LEU A 1 105 ? 13.515 -2.270 -21.895 1.00 68.62 105 LEU A CA 1
ATOM 778 C C . LEU A 1 105 ? 14.862 -2.992 -21.763 1.00 68.62 105 LEU A C 1
ATOM 780 O O . LEU A 1 105 ? 15.626 -3.041 -22.721 1.00 68.62 105 LEU A O 1
ATOM 784 N N . GLN A 1 106 ? 15.120 -3.625 -20.616 1.00 65.06 106 GLN A N 1
ATOM 785 C CA . GLN A 1 106 ? 16.323 -4.435 -20.397 1.00 65.06 106 GLN A CA 1
ATOM 786 C C . GLN A 1 106 ? 16.377 -5.702 -21.271 1.00 65.06 106 GLN A C 1
ATOM 788 O O . GLN A 1 106 ? 17.458 -6.221 -21.539 1.00 65.06 106 GLN A O 1
ATOM 793 N N . ASN A 1 107 ? 15.225 -6.223 -21.710 1.00 65.19 107 ASN A N 1
ATOM 794 C CA . ASN A 1 107 ? 15.144 -7.394 -22.587 1.00 65.19 107 ASN A CA 1
ATOM 795 C C . ASN A 1 107 ? 15.006 -7.060 -24.075 1.00 65.19 107 ASN A C 1
ATOM 797 O O . ASN A 1 107 ? 15.079 -7.9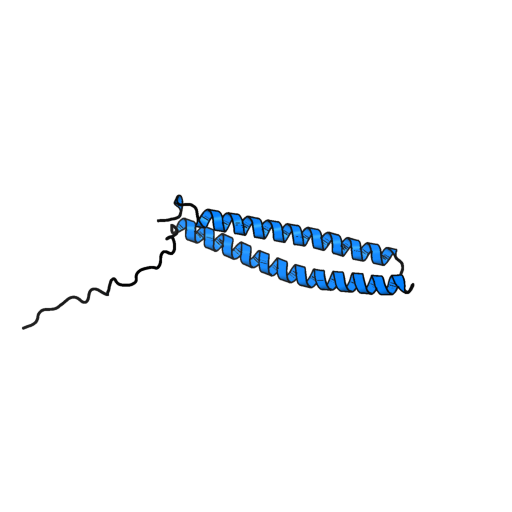80 -24.892 1.00 65.19 107 ASN A O 1
ATOM 801 N N . MET A 1 108 ? 14.828 -5.789 -24.447 1.00 61.75 108 MET A N 1
ATOM 802 C CA . MET A 1 108 ? 14.817 -5.386 -25.850 1.00 61.75 108 MET A CA 1
ATOM 803 C C . MET A 1 108 ? 16.215 -5.560 -26.451 1.00 61.75 108 MET A C 1
ATOM 805 O O . MET A 1 108 ? 17.192 -4.961 -26.002 1.00 61.75 108 MET A O 1
ATOM 809 N N . SER A 1 109 ? 16.293 -6.351 -27.521 1.00 52.12 109 SER A N 1
ATOM 810 C CA . SER A 1 109 ? 17.512 -6.580 -28.307 1.00 52.12 109 SER A CA 1
ATOM 811 C C . SER A 1 109 ? 18.097 -5.293 -28.895 1.00 52.12 109 SER A C 1
ATOM 813 O O . SER A 1 109 ? 19.299 -5.223 -29.085 1.00 52.12 109 SER A O 1
ATOM 815 N N . ALA A 1 110 ? 17.289 -4.244 -29.097 1.00 52.78 110 ALA A N 1
ATOM 816 C CA . ALA A 1 110 ? 17.759 -2.915 -29.511 1.00 52.78 110 ALA A CA 1
ATOM 817 C C . ALA A 1 110 ? 18.630 -2.209 -28.454 1.00 52.78 110 ALA A C 1
ATOM 819 O O . ALA A 1 110 ? 19.414 -1.324 -28.786 1.00 52.78 110 ALA A O 1
ATOM 820 N N . CYS A 1 111 ? 18.488 -2.590 -2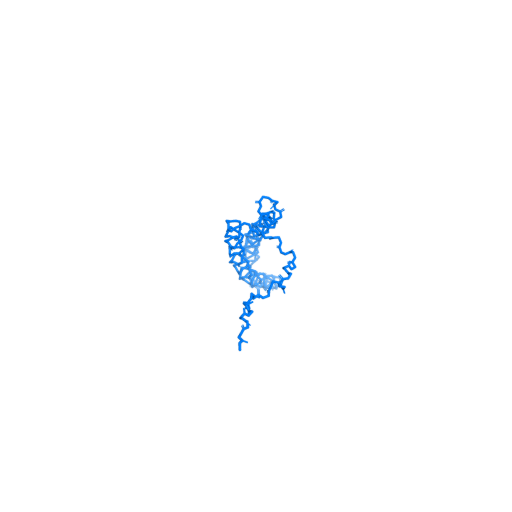7.183 1.00 43.22 111 CYS A N 1
ATOM 821 C CA . CYS A 1 111 ? 19.360 -2.133 -26.115 1.00 43.22 111 CYS A CA 1
ATOM 822 C C . CYS A 1 111 ? 20.507 -3.109 -25.855 1.00 43.22 111 CYS A C 1
ATOM 824 O O . CYS A 1 111 ? 21.428 -2.707 -25.171 1.00 43.22 111 CYS A O 1
ATOM 826 N N . THR A 1 112 ? 20.480 -4.340 -26.373 1.00 46.38 112 THR A N 1
ATOM 827 C CA . THR A 1 112 ? 21.538 -5.339 -26.163 1.00 46.38 112 THR A CA 1
ATOM 828 C C . THR A 1 112 ? 22.609 -5.160 -27.244 1.00 46.38 112 THR A C 1
ATOM 830 O O . THR A 1 112 ? 22.335 -5.449 -28.405 1.00 46.38 112 THR A O 1
ATOM 833 N N . VAL A 1 113 ? 23.782 -4.631 -26.884 1.00 49.25 113 VAL A N 1
ATOM 834 C CA . VAL A 1 113 ? 24.953 -4.501 -27.775 1.00 49.25 113 VAL A CA 1
ATOM 835 C C . VAL A 1 113 ? 25.676 -5.835 -27.907 1.00 49.25 113 VAL A C 1
ATOM 837 O O . VAL A 1 113 ? 25.830 -6.515 -26.863 1.00 49.25 113 VAL A O 1
#